Protein AF-A0A955SCW9-F1 (afdb_monomer)

Structure (mmCIF, N/CA/C/O backbone):
data_AF-A0A955SCW9-F1
#
_entry.id   AF-A0A955SCW9-F1
#
loop_
_atom_site.group_PDB
_atom_site.id
_atom_site.type_symbol
_atom_site.label_atom_id
_atom_site.label_alt_id
_atom_site.label_comp_id
_atom_site.label_asym_id
_atom_site.label_entity_id
_atom_site.label_seq_id
_atom_site.pdbx_PDB_ins_code
_atom_site.Cartn_x
_atom_site.Cartn_y
_atom_site.Cartn_z
_atom_site.occupancy
_atom_site.B_iso_or_equiv
_atom_site.auth_seq_id
_atom_site.auth_comp_id
_atom_site.auth_asym_id
_atom_site.auth_atom_id
_atom_site.pdbx_PDB_model_num
ATOM 1 N N . MET A 1 1 ? -66.956 4.141 43.414 1.00 50.28 1 MET A N 1
ATOM 2 C CA . MET A 1 1 ? -66.430 4.504 42.073 1.00 50.28 1 MET A CA 1
ATOM 3 C C . MET A 1 1 ? -65.057 5.190 42.182 1.00 50.28 1 MET A C 1
ATOM 5 O O . MET A 1 1 ? -64.943 6.376 41.908 1.00 50.28 1 MET A O 1
ATOM 9 N N . ARG A 1 2 ? -64.005 4.474 42.617 1.00 52.59 2 ARG A N 1
ATOM 10 C CA . ARG A 1 2 ? -62.645 5.024 42.853 1.00 52.59 2 ARG A CA 1
ATOM 11 C C . ARG A 1 2 ? -61.538 4.061 42.389 1.00 52.59 2 ARG A C 1
ATOM 13 O O . ARG A 1 2 ? -60.594 3.854 43.123 1.00 52.59 2 ARG A O 1
ATOM 20 N N . PHE A 1 3 ? -61.641 3.437 41.211 1.00 48.66 3 PHE A N 1
ATOM 21 C CA . PHE A 1 3 ? -60.598 2.481 40.775 1.00 48.66 3 PHE A CA 1
ATOM 22 C C . PHE A 1 3 ? -60.278 2.476 39.268 1.00 48.66 3 PHE A C 1
ATOM 24 O O . PHE A 1 3 ? -59.705 1.513 38.783 1.00 48.66 3 PHE A O 1
ATOM 31 N N . LEU A 1 4 ? -60.596 3.537 38.511 1.00 52.09 4 LEU A N 1
ATOM 32 C CA . LEU A 1 4 ? -60.483 3.505 37.037 1.00 52.09 4 LEU A CA 1
ATOM 33 C C . LEU A 1 4 ? -59.470 4.486 36.413 1.00 52.09 4 LEU A C 1
ATOM 35 O O . LEU A 1 4 ? -59.574 4.784 35.233 1.00 52.09 4 LEU A O 1
ATOM 39 N N . LYS A 1 5 ? -58.493 5.031 37.152 1.00 43.78 5 LYS A N 1
ATOM 40 C CA . LYS A 1 5 ? -57.564 6.035 36.572 1.00 43.78 5 LYS A CA 1
ATOM 41 C C . LYS A 1 5 ? -56.068 5.790 36.770 1.00 43.78 5 LYS A C 1
ATOM 43 O O . LYS A 1 5 ? -55.278 6.630 36.365 1.00 43.78 5 LYS A O 1
ATOM 48 N N . THR A 1 6 ? -55.648 4.666 37.342 1.00 49.06 6 THR A N 1
ATOM 49 C CA . THR A 1 6 ? -54.219 4.429 37.634 1.00 49.06 6 THR A CA 1
ATOM 50 C C . THR A 1 6 ? -53.498 3.524 36.633 1.00 49.06 6 THR A C 1
ATOM 52 O O . THR A 1 6 ? -52.300 3.321 36.770 1.00 49.06 6 THR A O 1
ATOM 55 N N . ALA A 1 7 ? -54.174 3.013 35.600 1.00 46.81 7 ALA A N 1
ATOM 56 C CA . ALA A 1 7 ? -53.602 2.011 34.692 1.00 46.81 7 ALA A CA 1
ATOM 57 C C . ALA A 1 7 ? -52.963 2.575 33.404 1.00 46.81 7 ALA A C 1
ATOM 59 O O . ALA A 1 7 ? -52.775 1.832 32.447 1.00 46.81 7 ALA A O 1
ATOM 60 N N . LEU A 1 8 ? -52.638 3.870 33.344 1.00 48.53 8 LEU A N 1
ATOM 61 C CA . LEU A 1 8 ? -52.103 4.488 32.124 1.00 48.53 8 LEU A CA 1
ATOM 62 C C . LEU A 1 8 ? -50.939 5.444 32.414 1.00 48.53 8 LEU A C 1
ATOM 64 O O . LEU A 1 8 ? -50.964 6.593 31.997 1.00 48.53 8 LEU A O 1
ATOM 68 N N . LEU A 1 9 ? -49.936 5.010 33.182 1.00 47.38 9 LEU A N 1
ATOM 69 C CA . LEU A 1 9 ? -48.748 5.840 33.423 1.00 47.38 9 LEU A CA 1
ATOM 70 C C . LEU A 1 9 ? -47.493 5.015 33.758 1.00 47.38 9 LEU A C 1
ATOM 72 O O . LEU A 1 9 ? -46.835 5.264 34.758 1.00 47.38 9 LEU A O 1
ATOM 76 N N . ALA A 1 10 ? -47.167 3.991 32.966 1.00 47.31 10 ALA A N 1
ATOM 77 C CA . ALA A 1 10 ? -45.905 3.259 33.157 1.00 47.31 10 ALA A CA 1
ATOM 78 C C . ALA A 1 10 ? -45.352 2.583 31.888 1.00 47.31 10 ALA A C 1
ATOM 80 O O . ALA A 1 10 ? -44.569 1.647 31.991 1.00 47.31 10 ALA A O 1
ATOM 81 N N . LEU A 1 11 ? -45.744 3.027 30.687 1.00 50.41 11 LEU A N 1
ATOM 82 C CA . LEU A 1 11 ? -45.310 2.407 29.425 1.00 50.41 11 LEU A CA 1
ATOM 83 C C . LEU A 1 11 ? -44.601 3.400 28.496 1.00 50.41 11 LEU A C 1
ATOM 85 O O . LEU A 1 11 ? -44.880 3.469 27.305 1.00 50.41 11 LEU A O 1
ATOM 89 N N . GLY A 1 12 ? -43.720 4.226 29.055 1.00 49.72 12 GLY A N 1
ATOM 90 C CA . GLY A 1 12 ? -43.090 5.306 28.302 1.00 49.72 12 GLY A CA 1
ATOM 91 C C . GLY A 1 12 ? -41.740 5.727 28.853 1.00 49.72 12 GLY A C 1
ATOM 92 O O . GLY A 1 12 ? -41.521 6.919 29.006 1.00 49.72 12 GLY A O 1
ATOM 93 N N . LEU A 1 13 ? -40.853 4.785 29.194 1.00 54.69 13 LEU A N 1
ATOM 94 C CA . LEU A 1 13 ? -39.437 5.113 29.397 1.00 54.69 13 LEU A CA 1
ATOM 95 C C . LEU A 1 13 ? -38.528 3.878 29.313 1.00 54.69 13 LEU A C 1
ATOM 97 O O . LEU A 1 13 ? -37.880 3.488 30.276 1.00 54.69 13 LEU A O 1
ATOM 101 N N . SER A 1 14 ? -38.458 3.251 28.145 1.00 51.91 14 SER A N 1
ATOM 102 C CA . SER A 1 14 ? -37.306 2.407 27.810 1.00 51.91 14 SER A CA 1
ATOM 103 C C . SER A 1 14 ? -36.863 2.701 26.384 1.00 51.91 14 SER A C 1
ATOM 105 O O . SER A 1 14 ? -36.782 1.822 25.529 1.00 51.91 14 SER A O 1
ATOM 107 N N . MET A 1 15 ? -36.607 3.980 26.111 1.00 56.75 15 MET A N 1
ATOM 108 C CA . MET A 1 15 ? -35.744 4.349 25.001 1.00 56.75 15 MET A CA 1
ATOM 109 C C . MET A 1 15 ? -34.345 3.911 25.428 1.00 56.75 15 MET A C 1
ATOM 111 O O . MET A 1 15 ? -33.680 4.591 26.206 1.00 56.75 15 MET A O 1
ATOM 115 N N . ALA A 1 16 ? -33.988 2.685 25.046 1.00 57.59 16 ALA A N 1
ATOM 116 C CA . ALA A 1 16 ? -32.683 2.113 25.298 1.00 57.59 16 ALA A CA 1
ATOM 117 C C . ALA A 1 16 ? -31.637 3.105 24.783 1.00 57.59 16 ALA A C 1
ATOM 119 O O . ALA A 1 16 ? -31.529 3.343 23.581 1.00 57.59 16 ALA A O 1
ATOM 120 N N . MET A 1 17 ? -30.889 3.709 25.706 1.00 56.06 17 MET A N 1
ATOM 121 C CA . MET A 1 17 ? -29.595 4.272 25.374 1.00 56.06 17 MET A CA 1
ATOM 122 C C . MET A 1 17 ? -28.740 3.097 24.916 1.00 56.06 17 MET A C 1
ATOM 124 O O . MET A 1 17 ? -28.207 2.356 25.734 1.00 56.06 17 MET A O 1
ATOM 128 N N . ILE A 1 18 ? -28.677 2.887 23.605 1.00 67.56 18 ILE A N 1
ATOM 129 C CA . ILE A 1 18 ? -27.605 2.117 22.993 1.00 67.56 18 ILE A CA 1
ATOM 130 C C . ILE A 1 18 ? -26.379 3.015 23.167 1.00 67.56 18 ILE A C 1
ATOM 132 O O . ILE A 1 18 ? -26.337 4.078 22.537 1.00 67.56 18 ILE A O 1
ATOM 136 N N . PRO A 1 19 ? -25.427 2.692 24.062 1.00 64.75 19 PRO A N 1
ATOM 137 C CA . PRO A 1 19 ? -24.180 3.434 24.081 1.00 64.75 19 PRO A CA 1
ATOM 138 C C . PRO A 1 19 ? -23.565 3.298 22.683 1.00 64.75 19 PRO A C 1
ATOM 140 O O . PRO A 1 19 ? -23.587 2.191 22.135 1.00 64.75 19 PRO A O 1
ATOM 143 N N . PRO A 1 20 ? -23.052 4.379 22.072 1.00 61.94 20 PRO A N 1
ATOM 144 C CA . PRO A 1 20 ? -22.290 4.234 20.845 1.00 61.94 20 PRO A CA 1
ATOM 145 C C . PRO A 1 20 ? -21.165 3.244 21.140 1.00 61.94 20 PRO A C 1
ATOM 147 O O . PRO A 1 20 ? -20.327 3.486 22.012 1.00 61.94 20 PRO A O 1
ATOM 150 N N . SER A 1 21 ? -21.183 2.090 20.474 1.00 58.59 21 SER A N 1
ATOM 151 C CA . SER A 1 21 ? -20.081 1.147 20.547 1.00 58.59 21 SER A CA 1
ATOM 152 C C . SER A 1 21 ? -18.889 1.806 19.861 1.00 58.59 21 SER A C 1
ATOM 154 O O . SER A 1 21 ? -18.721 1.697 18.651 1.00 58.59 21 SER A O 1
ATOM 156 N N . LEU A 1 22 ? -18.061 2.507 20.636 1.00 56.12 22 LEU A N 1
ATOM 157 C CA . LEU A 1 22 ? -16.719 2.940 20.247 1.00 56.12 22 LEU A CA 1
ATOM 158 C C . LEU A 1 22 ? -15.780 1.725 20.221 1.00 56.12 22 LEU A C 1
ATOM 160 O O . LEU A 1 22 ? -14.728 1.711 20.855 1.00 56.12 22 LEU A O 1
ATOM 164 N N . SER A 1 23 ? -16.164 0.668 19.504 1.00 58.03 23 SER A N 1
ATOM 165 C CA . SER A 1 23 ? -15.160 -0.254 18.999 1.00 58.03 23 SER A CA 1
ATOM 166 C C . SER A 1 23 ? -14.506 0.503 17.856 1.00 58.03 23 SER A C 1
ATOM 168 O O . SER A 1 23 ? -15.073 0.603 16.772 1.00 58.03 23 SER A O 1
ATOM 170 N N . ALA A 1 24 ? -13.386 1.166 18.149 1.00 67.62 24 ALA A N 1
ATOM 171 C CA . ALA A 1 24 ? -12.519 1.677 17.104 1.00 67.62 24 ALA A CA 1
ATOM 172 C C . ALA A 1 24 ? -12.091 0.453 16.295 1.00 67.6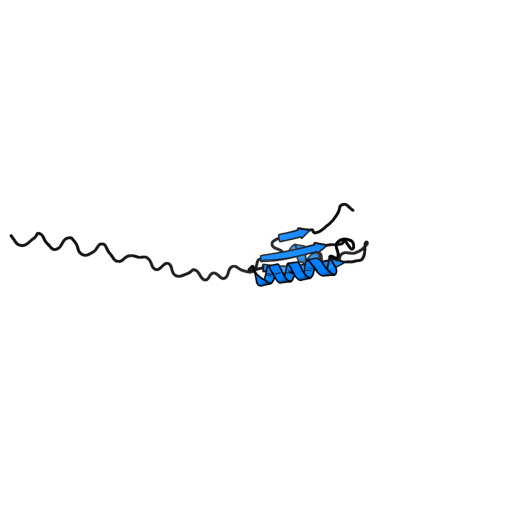2 24 ALA A C 1
ATOM 174 O O . ALA A 1 24 ? -11.279 -0.350 16.760 1.00 67.62 24 ALA A O 1
ATOM 175 N N . GLU A 1 25 ? -12.752 0.247 15.159 1.00 77.25 25 GLU A N 1
ATOM 176 C CA . GLU A 1 25 ? -12.459 -0.859 14.267 1.00 77.25 25 GLU A CA 1
ATOM 177 C C . GLU A 1 25 ? -10.980 -0.746 13.898 1.00 77.25 25 GLU A C 1
ATOM 179 O O . GLU A 1 25 ? -10.504 0.329 13.515 1.00 77.25 25 GLU A O 1
ATOM 184 N N . LYS A 1 26 ? -10.221 -1.818 14.156 1.00 90.25 26 LYS A N 1
ATOM 185 C CA . LYS A 1 26 ? -8.780 -1.825 13.906 1.00 90.25 26 LYS A CA 1
ATOM 186 C C . LYS A 1 26 ? -8.562 -1.457 12.433 1.00 90.25 26 LYS A C 1
ATOM 188 O O . LYS A 1 26 ? -9.244 -2.047 11.595 1.00 90.25 26 LYS A O 1
ATOM 193 N N . PRO A 1 27 ? -7.627 -0.542 12.115 1.00 95.44 27 PRO A N 1
ATOM 194 C CA . PRO A 1 27 ? -7.378 -0.179 10.732 1.00 95.44 27 PRO A CA 1
ATOM 195 C C . PRO A 1 27 ? -7.083 -1.409 9.873 1.00 95.44 27 PRO A C 1
ATOM 197 O O . PRO A 1 27 ? -6.288 -2.262 10.279 1.00 95.44 27 PRO A O 1
ATOM 200 N N . LEU A 1 28 ? -7.721 -1.492 8.705 1.00 97.19 28 LEU A N 1
ATOM 201 C CA . LEU A 1 28 ? -7.466 -2.555 7.735 1.00 97.19 28 LEU A CA 1
ATOM 202 C C . LEU A 1 28 ? -6.048 -2.393 7.185 1.00 97.19 28 LEU A C 1
ATOM 204 O O . LEU A 1 28 ? -5.714 -1.332 6.653 1.00 97.19 28 LEU A O 1
ATOM 208 N N . LYS A 1 29 ? -5.229 -3.435 7.271 1.00 98.25 29 LYS A N 1
ATOM 209 C CA . LYS A 1 29 ? -3.896 -3.446 6.671 1.00 98.25 29 LYS A CA 1
ATOM 210 C C . LYS A 1 29 ? -4.010 -3.710 5.174 1.00 98.25 29 LYS A C 1
ATOM 212 O O . LYS A 1 29 ? -4.316 -4.829 4.757 1.00 98.25 29 LYS A O 1
ATOM 217 N N . VAL A 1 30 ? -3.753 -2.688 4.369 1.00 98.50 30 VAL A N 1
ATOM 218 C CA . VAL A 1 30 ? -3.861 -2.738 2.907 1.00 98.50 30 VAL A CA 1
ATOM 219 C C . VAL A 1 30 ? -2.470 -2.695 2.290 1.00 98.50 30 VAL A C 1
ATOM 221 O O . VAL A 1 30 ? -1.695 -1.785 2.568 1.00 98.50 30 VAL A O 1
ATOM 224 N N . VAL A 1 31 ? -2.151 -3.629 1.400 1.00 98.50 31 VAL A N 1
ATOM 225 C CA . VAL A 1 31 ? -0.904 -3.579 0.621 1.00 98.50 31 VAL A CA 1
ATOM 226 C C . VAL A 1 31 ? -1.203 -3.153 -0.814 1.00 98.50 31 VAL A C 1
ATOM 228 O O . VAL A 1 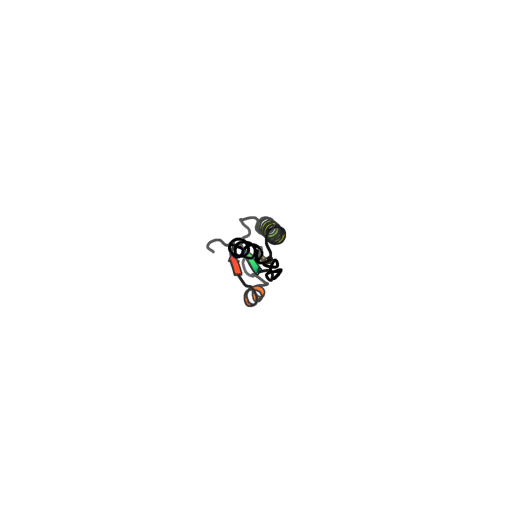31 ? -1.955 -3.813 -1.526 1.00 98.50 31 VAL A O 1
ATOM 231 N N . LEU A 1 32 ? -0.610 -2.046 -1.256 1.00 97.44 32 LEU A N 1
ATOM 232 C CA . LEU A 1 32 ? -0.698 -1.544 -2.628 1.00 97.44 32 LEU A CA 1
ATOM 233 C C . LEU A 1 32 ? 0.546 -1.994 -3.400 1.00 97.44 32 LEU A C 1
ATOM 235 O O . LEU A 1 32 ? 1.655 -1.623 -3.026 1.00 97.44 32 LEU A O 1
ATOM 239 N N . VAL A 1 33 ? 0.380 -2.765 -4.475 1.00 94.75 33 VAL A N 1
ATOM 240 C CA . VAL A 1 33 ? 1.494 -3.379 -5.216 1.00 94.75 33 VAL A CA 1
ATOM 241 C C . VAL A 1 33 ? 1.528 -2.900 -6.666 1.00 94.75 33 VAL A C 1
ATOM 243 O O . VAL A 1 33 ? 0.544 -3.059 -7.392 1.00 94.75 33 VAL A O 1
ATOM 246 N N . SER A 1 34 ? 2.672 -2.377 -7.123 1.00 91.69 34 SER A N 1
ATOM 247 C CA . SER A 1 34 ? 2.923 -2.081 -8.545 1.00 91.69 34 SER A CA 1
ATOM 248 C C . SER A 1 34 ? 4.388 -2.243 -8.960 1.00 91.69 34 SER A C 1
ATOM 250 O O . SER A 1 34 ? 5.284 -1.624 -8.390 1.00 91.69 34 SER A O 1
ATOM 252 N N . GLY A 1 35 ? 4.610 -2.968 -10.060 1.00 85.69 35 GLY A N 1
ATOM 253 C CA . GLY A 1 35 ? 5.876 -2.981 -10.811 1.00 85.69 35 GLY A CA 1
ATOM 254 C C . GLY A 1 35 ? 5.808 -2.254 -12.161 1.00 85.69 35 GLY A C 1
ATOM 255 O O . GLY A 1 35 ? 6.615 -2.517 -13.052 1.00 85.69 35 GLY A O 1
ATOM 256 N N . ALA A 1 36 ? 4.799 -1.404 -12.385 1.00 75.31 36 ALA A N 1
ATOM 257 C CA . ALA A 1 36 ? 4.528 -0.814 -13.694 1.00 75.31 36 ALA A CA 1
ATOM 258 C C . ALA A 1 36 ? 4.963 0.659 -13.791 1.00 75.31 36 ALA A C 1
ATOM 260 O O . ALA A 1 36 ? 4.232 1.562 -13.401 1.00 75.31 36 ALA A O 1
ATOM 261 N N . LYS A 1 37 ? 6.089 0.926 -14.463 1.00 73.88 37 LYS A N 1
ATOM 262 C CA . LYS A 1 37 ? 6.577 2.299 -14.715 1.00 73.88 37 LYS A CA 1
ATOM 263 C C . LYS A 1 37 ? 5.610 3.186 -15.525 1.00 73.88 37 LYS A C 1
ATOM 265 O O . LYS A 1 37 ? 5.601 4.403 -15.389 1.00 73.88 37 LYS A O 1
ATOM 270 N N . ILE A 1 38 ? 4.800 2.590 -16.401 1.00 72.12 38 ILE A N 1
ATOM 271 C CA . ILE A 1 38 ? 4.038 3.324 -17.429 1.00 72.12 38 ILE A CA 1
ATOM 272 C C . ILE A 1 38 ? 2.755 4.023 -16.941 1.00 72.12 38 ILE A C 1
ATOM 274 O O . ILE A 1 38 ? 2.160 4.760 -17.719 1.00 72.12 38 ILE A O 1
ATOM 278 N N . TYR A 1 39 ? 2.325 3.813 -15.694 1.00 79.69 39 TYR A N 1
ATOM 279 C CA . TYR A 1 39 ? 1.138 4.477 -15.121 1.00 79.69 39 TYR A CA 1
ATOM 280 C C . TYR A 1 39 ? 1.499 5.535 -14.076 1.00 79.69 39 TYR A C 1
ATOM 282 O O . TYR A 1 39 ? 0.675 5.871 -13.223 1.00 79.69 39 TYR A O 1
ATOM 290 N N . GLU A 1 40 ? 2.751 6.003 -14.107 1.00 86.88 40 GLU A N 1
ATOM 291 C C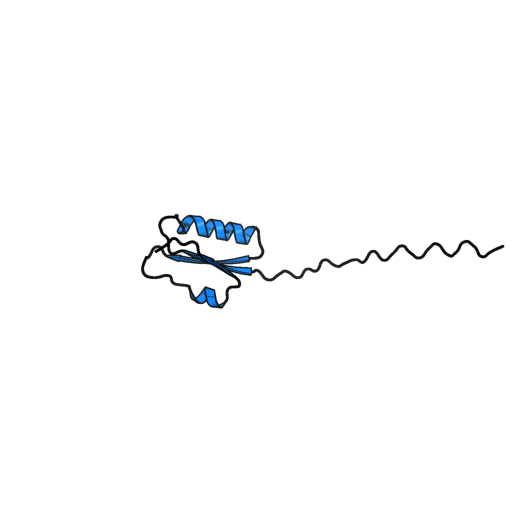A . GLU A 1 40 ? 3.296 6.940 -13.122 1.00 86.88 40 GLU A CA 1
ATOM 292 C C . GLU A 1 40 ? 2.990 6.474 -11.692 1.00 86.88 40 GLU A C 1
ATOM 294 O O . GLU A 1 40 ? 2.502 7.235 -10.859 1.00 86.88 40 GLU A O 1
ATOM 299 N N . THR A 1 41 ? 3.204 5.184 -11.403 1.00 86.81 41 THR A N 1
ATOM 300 C CA . THR A 1 41 ? 2.750 4.594 -10.134 1.00 86.81 41 THR A CA 1
ATOM 301 C C . THR A 1 41 ? 3.482 5.148 -8.924 1.00 86.81 41 THR A C 1
ATOM 303 O O . THR A 1 41 ? 2.894 5.203 -7.849 1.00 86.81 41 THR A O 1
ATOM 306 N N . GLY A 1 42 ? 4.697 5.671 -9.114 1.00 87.12 42 GLY A N 1
ATOM 307 C CA . GLY A 1 42 ? 5.401 6.474 -8.113 1.00 87.12 42 GLY A CA 1
ATOM 308 C C . GLY A 1 42 ? 4.725 7.814 -7.780 1.00 87.12 42 GLY A C 1
ATOM 309 O O . GLY A 1 42 ? 5.080 8.437 -6.789 1.00 87.12 42 GLY A O 1
ATOM 310 N N . VAL A 1 43 ? 3.737 8.260 -8.565 1.00 91.38 43 VAL A N 1
ATOM 311 C CA . VAL A 1 43 ? 2.931 9.468 -8.309 1.00 91.38 43 VAL A CA 1
ATOM 312 C C . VAL A 1 43 ? 1.497 9.109 -7.925 1.00 91.38 43 VAL A C 1
ATOM 314 O O . VAL A 1 43 ? 0.945 9.693 -6.992 1.00 91.38 43 VAL A O 1
ATOM 317 N N . SER A 1 44 ? 0.867 8.177 -8.643 1.00 92.81 44 SER A N 1
ATOM 318 C CA . SER A 1 44 ? -0.552 7.861 -8.457 1.00 92.81 44 SER A CA 1
ATOM 319 C C . SER A 1 44 ? -0.824 7.043 -7.192 1.00 92.81 44 SER A C 1
ATOM 321 O O . SER A 1 44 ? -1.777 7.352 -6.476 1.00 92.81 44 SER A O 1
ATOM 323 N N . LEU A 1 45 ? 0.019 6.058 -6.859 1.00 94.62 45 LEU A N 1
ATOM 324 C CA . LEU A 1 45 ? -0.203 5.205 -5.687 1.00 94.62 45 LEU A CA 1
ATOM 325 C C 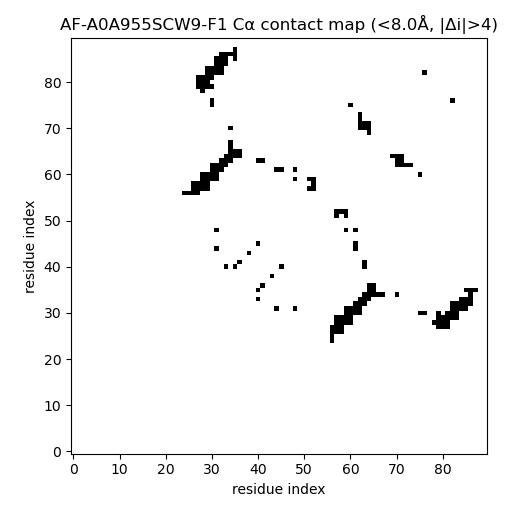. LEU A 1 45 ? 0.062 5.899 -4.344 1.00 94.62 45 LEU A C 1
ATOM 327 O O . LEU A 1 45 ? -0.742 5.676 -3.442 1.00 94.62 45 LEU A O 1
ATOM 331 N N . PRO A 1 46 ? 1.080 6.771 -4.180 1.00 96.25 46 PRO A N 1
ATOM 332 C CA . PRO A 1 46 ? 1.209 7.565 -2.957 1.00 96.25 46 PRO A CA 1
ATOM 333 C C . PRO A 1 46 ? -0.013 8.451 -2.703 1.00 96.25 46 PRO A C 1
ATOM 335 O O . PRO A 1 46 ? -0.573 8.421 -1.615 1.00 96.25 46 PRO A O 1
ATOM 338 N N . LYS A 1 47 ? -0.516 9.146 -3.734 1.00 97.31 47 LYS A N 1
ATOM 339 C CA . LYS A 1 47 ? -1.741 9.959 -3.616 1.00 97.31 47 LYS A CA 1
ATOM 340 C C . LYS A 1 47 ? -2.962 9.122 -3.245 1.00 97.31 47 LYS A C 1
ATOM 342 O O . LYS A 1 47 ? -3.827 9.583 -2.506 1.00 97.31 47 LYS A O 1
ATOM 347 N N . PHE A 1 48 ? -3.059 7.910 -3.786 1.00 97.38 48 PHE A N 1
ATOM 348 C CA . PHE A 1 48 ? -4.153 7.006 -3.457 1.00 97.38 48 PHE A CA 1
ATOM 349 C C . PHE A 1 48 ? -4.043 6.463 -2.027 1.00 97.38 48 PHE A C 1
ATOM 351 O O . PHE A 1 48 ? -5.055 6.420 -1.333 1.00 97.38 48 PHE A O 1
ATOM 358 N N . LYS A 1 49 ? -2.832 6.131 -1.561 1.00 98.06 49 LYS A N 1
ATOM 359 C CA . LYS A 1 49 ? -2.552 5.817 -0.152 1.00 98.06 49 LYS A CA 1
ATOM 360 C C . LYS A 1 49 ? -2.989 6.965 0.761 1.00 98.06 49 LYS A C 1
ATOM 362 O O . LYS A 1 49 ? -3.789 6.724 1.658 1.00 98.06 49 LYS A O 1
ATOM 367 N N . ASP A 1 50 ? -2.565 8.196 0.476 1.00 98.38 50 ASP A N 1
ATOM 368 C CA . ASP A 1 50 ? -2.937 9.373 1.274 1.00 98.38 50 ASP A CA 1
ATOM 369 C C . ASP A 1 50 ? -4.461 9.550 1.335 1.00 98.38 50 ASP A C 1
ATOM 371 O O . ASP A 1 50 ? -5.030 9.797 2.398 1.00 98.38 50 ASP A O 1
ATOM 375 N N . TYR A 1 51 ? -5.143 9.387 0.196 1.00 98.44 51 TYR A N 1
ATOM 376 C CA . TYR A 1 51 ? -6.602 9.437 0.128 1.00 98.44 51 TYR A CA 1
ATOM 377 C C . TYR A 1 51 ? -7.248 8.351 0.999 1.00 98.44 51 TYR A C 1
ATOM 379 O O . TYR A 1 51 ? -8.154 8.641 1.779 1.00 98.44 51 TYR A O 1
ATOM 387 N N . LEU A 1 52 ? -6.781 7.107 0.889 1.00 98.25 52 LEU A N 1
ATOM 388 C CA . LEU A 1 52 ? -7.314 5.986 1.655 1.00 98.25 52 LEU A CA 1
ATOM 389 C C . LEU A 1 52 ? -7.162 6.208 3.166 1.00 98.25 52 LEU A C 1
ATOM 391 O O . LEU A 1 52 ? -8.146 6.104 3.893 1.00 98.25 52 LEU A O 1
ATOM 395 N N . GLU A 1 53 ? -5.971 6.586 3.619 1.00 97.81 53 GLU A N 1
ATOM 396 C CA . GLU A 1 53 ? -5.670 6.797 5.043 1.00 97.81 53 GLU A CA 1
ATOM 397 C C . GLU A 1 53 ? -6.346 8.048 5.618 1.00 97.81 53 GLU A C 1
ATOM 399 O O . GLU A 1 53 ? -6.643 8.107 6.809 1.00 97.81 53 GLU A O 1
ATOM 404 N N . THR A 1 54 ? -6.643 9.044 4.778 1.0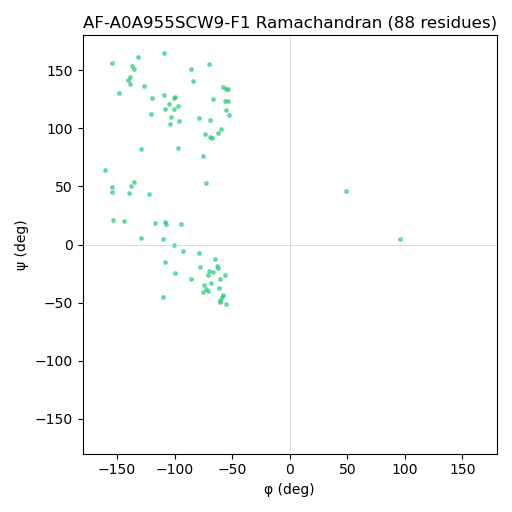0 98.12 54 THR A N 1
ATOM 405 C CA . THR A 1 54 ? -7.389 10.244 5.190 1.00 98.12 54 THR A CA 1
ATOM 406 C C . THR A 1 54 ? -8.879 9.961 5.389 1.00 98.12 54 THR A C 1
ATOM 408 O O . THR A 1 54 ? -9.522 10.580 6.238 1.00 98.12 54 THR A O 1
ATOM 411 N N . HIS A 1 55 ? -9.456 9.070 4.579 1.00 97.56 55 HIS A N 1
ATOM 412 C CA . HIS A 1 55 ? -10.910 8.910 4.483 1.00 97.56 55 HIS A CA 1
ATOM 413 C C . HIS A 1 55 ? -11.455 7.622 5.103 1.00 97.56 55 HIS A C 1
ATOM 415 O O . HIS A 1 55 ? -12.662 7.538 5.339 1.00 97.56 55 HIS A O 1
ATOM 421 N N . TYR A 1 56 ? -10.602 6.638 5.381 1.00 96.25 56 TYR A N 1
ATOM 422 C CA . TYR A 1 56 ? -11.006 5.323 5.868 1.00 96.25 56 TYR A CA 1
ATOM 423 C C . TYR A 1 56 ? -10.084 4.850 7.003 1.00 96.25 56 TYR A C 1
ATOM 425 O O . TYR A 1 56 ? -8.921 5.247 7.052 1.00 96.25 56 TYR A O 1
ATOM 433 N N . PRO A 1 57 ? -10.565 3.982 7.915 1.00 95.75 57 PRO A N 1
ATOM 434 C CA . PRO A 1 57 ? -9.726 3.364 8.937 1.00 95.75 57 PRO A CA 1
ATOM 435 C C . PRO A 1 57 ? -8.864 2.267 8.298 1.00 95.75 57 PRO A C 1
ATOM 437 O O . PRO A 1 57 ? -9.162 1.078 8.400 1.00 95.75 57 PRO A O 1
ATOM 440 N N . VAL A 1 58 ? -7.813 2.664 7.588 1.00 97.31 58 VAL A N 1
ATOM 441 C CA . VAL A 1 58 ? -6.888 1.755 6.904 1.00 97.31 58 VAL A CA 1
ATOM 442 C C . VAL A 1 58 ? -5.445 2.177 7.153 1.00 97.31 58 VAL A C 1
ATOM 444 O O . VAL A 1 58 ? -5.167 3.355 7.359 1.00 97.31 58 VAL A O 1
ATOM 447 N N . ASP A 1 59 ? -4.542 1.205 7.134 1.00 97.69 59 ASP A N 1
ATOM 448 C CA . ASP A 1 59 ? -3.093 1.387 7.199 1.00 97.69 59 ASP A CA 1
ATOM 449 C C . ASP A 1 59 ? -2.491 0.785 5.927 1.00 97.69 59 ASP A C 1
ATOM 451 O O . ASP A 1 59 ? -2.593 -0.423 5.683 1.00 97.69 59 ASP A O 1
ATOM 455 N N . CYS A 1 60 ? -1.948 1.640 5.063 1.00 98.31 60 CYS A N 1
ATOM 456 C CA . CYS A 1 60 ? -1.497 1.249 3.737 1.00 98.31 60 CYS A CA 1
ATOM 457 C C . CYS A 1 60 ? 0.022 1.055 3.691 1.00 98.31 60 CYS A C 1
ATOM 459 O O . CYS A 1 60 ? 0.793 1.987 3.921 1.00 98.31 60 CYS A O 1
ATOM 461 N N . THR A 1 61 ? 0.471 -0.109 3.232 1.00 98.06 61 THR A N 1
ATOM 462 C CA . THR A 1 61 ? 1.861 -0.334 2.812 1.00 98.06 61 THR A CA 1
ATOM 463 C C . THR A 1 61 ? 1.956 -0.252 1.292 1.00 98.06 61 THR A C 1
ATOM 465 O O . THR A 1 61 ? 1.214 -0.930 0.584 1.00 98.06 61 THR A O 1
ATOM 468 N N . LEU A 1 62 ? 2.862 0.577 0.770 1.00 96.31 62 LEU A N 1
ATOM 469 C CA . LEU A 1 62 ? 3.101 0.702 -0.670 1.00 96.31 62 LEU A CA 1
ATOM 470 C C . LEU A 1 62 ? 4.353 -0.083 -1.070 1.00 96.31 62 LEU A C 1
ATOM 472 O O . LEU A 1 62 ? 5.461 0.270 -0.676 1.00 96.31 62 LEU A O 1
ATOM 476 N N . ILE A 1 63 ? 4.162 -1.097 -1.909 1.00 94.38 63 ILE A N 1
ATOM 477 C CA . ILE A 1 63 ? 5.217 -1.848 -2.585 1.00 94.38 63 ILE A CA 1
ATOM 478 C C . ILE A 1 63 ? 5.282 -1.368 -4.032 1.00 94.38 63 ILE A C 1
ATOM 480 O O . ILE A 1 63 ? 4.388 -1.632 -4.843 1.00 94.38 63 ILE A O 1
ATOM 484 N N . HIS A 1 64 ? 6.353 -0.658 -4.369 1.00 90.00 64 HIS A N 1
ATOM 485 C CA . HIS A 1 64 ? 6.567 -0.153 -5.715 1.00 90.00 64 HIS A CA 1
ATOM 486 C C . HIS A 1 64 ? 8.030 -0.265 -6.137 1.00 90.00 64 HIS A C 1
ATOM 488 O O . HIS A 1 64 ? 8.943 -0.016 -5.355 1.00 90.00 64 HIS A O 1
ATOM 494 N N . THR A 1 65 ? 8.231 -0.613 -7.404 1.00 86.06 65 THR A N 1
ATOM 495 C CA . THR A 1 65 ? 9.530 -0.633 -8.073 1.00 86.06 65 THR A CA 1
ATOM 496 C C . THR A 1 65 ? 9.397 -0.073 -9.488 1.00 86.06 65 THR A C 1
ATOM 498 O O . THR A 1 65 ? 8.400 -0.309 -10.178 1.00 86.06 65 THR A O 1
ATOM 501 N N . ASP A 1 66 ? 10.429 0.639 -9.931 1.00 80.19 66 ASP A N 1
ATOM 502 C CA . ASP A 1 66 ? 10.634 0.986 -11.341 1.00 80.19 66 ASP A CA 1
ATOM 503 C C . ASP A 1 66 ? 11.529 -0.039 -12.066 1.00 80.19 66 ASP A C 1
ATOM 505 O O . ASP A 1 66 ? 11.717 0.052 -13.286 1.00 80.19 66 ASP A O 1
ATOM 509 N N . ASN A 1 67 ? 12.088 -1.009 -11.331 1.00 76.88 67 ASN A N 1
ATOM 510 C CA . ASN A 1 67 ? 12.902 -2.093 -11.872 1.00 76.88 67 ASN A CA 1
ATOM 511 C C . ASN A 1 67 ? 12.003 -3.238 -12.373 1.00 76.88 67 ASN A C 1
ATOM 513 O O . ASN A 1 67 ? 11.008 -3.585 -11.748 1.00 76.88 67 ASN A O 1
ATOM 517 N N . LYS A 1 68 ? 12.357 -3.849 -13.508 1.00 70.50 68 LYS A N 1
ATOM 518 C CA . LYS A 1 68 ? 11.617 -4.990 -14.070 1.00 70.50 68 LYS A CA 1
ATOM 519 C C . LYS A 1 68 ? 11.911 -6.316 -13.369 1.00 70.50 68 LYS A C 1
ATOM 521 O O . LYS A 1 68 ? 11.143 -7.254 -13.547 1.00 70.50 68 LYS A O 1
ATOM 526 N N . GLU A 1 69 ? 13.025 -6.410 -12.650 1.00 80.19 69 GLU A N 1
ATOM 527 C CA . GLU A 1 69 ? 13.552 -7.691 -12.165 1.00 80.19 69 GLU A CA 1
ATOM 528 C C . GLU A 1 69 ? 13.219 -7.964 -10.697 1.00 80.19 69 GLU A C 1
ATOM 530 O O . GLU A 1 69 ? 13.133 -9.121 -10.296 1.00 80.19 69 GLU A O 1
ATOM 535 N N . GLU A 1 70 ? 12.980 -6.918 -9.903 1.00 83.94 70 GLU A N 1
ATOM 536 C CA . GLU A 1 70 ? 12.824 -7.039 -8.455 1.00 83.94 70 GLU A CA 1
ATOM 537 C C . GLU A 1 70 ? 11.691 -6.168 -7.924 1.00 83.94 70 GLU A C 1
ATOM 539 O O . GLU A 1 70 ? 11.569 -4.995 -8.287 1.00 83.94 70 GLU A O 1
ATOM 544 N N . LEU A 1 71 ? 10.919 -6.745 -7.002 1.00 88.25 71 LEU A N 1
ATOM 545 C CA . LEU A 1 71 ? 9.832 -6.107 -6.267 1.00 88.25 71 LEU A CA 1
ATOM 546 C C . LEU A 1 71 ? 10.037 -6.377 -4.761 1.00 88.25 71 LEU A C 1
ATOM 548 O O . LEU A 1 71 ? 9.483 -7.344 -4.240 1.00 88.25 71 LEU A O 1
ATOM 552 N N . PRO A 1 72 ? 10.894 -5.599 -4.073 1.00 90.25 72 PRO A N 1
ATOM 553 C CA . PRO A 1 72 ? 11.176 -5.796 -2.648 1.00 90.25 72 PRO A CA 1
ATOM 554 C C . PRO A 1 72 ? 9.965 -5.418 -1.782 1.00 90.25 72 PRO A C 1
ATOM 556 O O . PRO A 1 72 ? 9.157 -4.590 -2.195 1.00 90.25 72 PRO A O 1
ATOM 559 N N . GLY A 1 73 ? 9.852 -5.975 -0.572 1.00 93.00 73 GLY A N 1
ATOM 560 C CA . GLY A 1 73 ? 8.771 -5.646 0.369 1.00 93.00 73 GLY A CA 1
ATOM 561 C C . GLY A 1 73 ? 7.568 -6.594 0.334 1.00 93.00 73 GLY A C 1
ATOM 562 O O . GLY A 1 73 ? 6.575 -6.341 1.014 1.00 93.00 73 GLY A O 1
ATOM 563 N N . LEU A 1 74 ? 7.623 -7.673 -0.458 1.00 94.25 74 LEU A N 1
ATOM 564 C CA . LEU A 1 74 ? 6.530 -8.648 -0.602 1.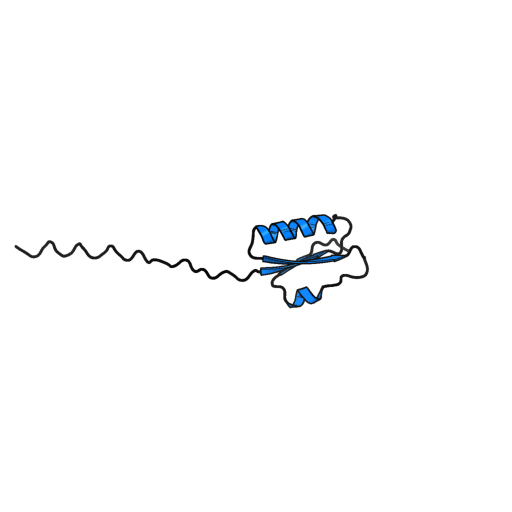00 94.25 74 LEU A CA 1
ATOM 565 C C . LEU A 1 74 ? 6.183 -9.386 0.696 1.00 94.25 74 LEU A C 1
ATOM 567 O O . LEU A 1 74 ? 5.062 -9.873 0.815 1.00 94.25 74 LEU A O 1
ATOM 571 N N . GLU A 1 75 ? 7.082 -9.420 1.677 1.00 96.12 75 GLU A N 1
ATOM 572 C CA . GLU A 1 75 ? 6.828 -9.937 3.025 1.00 96.12 75 GLU A CA 1
ATOM 573 C C . GLU A 1 75 ? 5.645 -9.240 3.719 1.00 96.12 75 GLU A C 1
ATOM 575 O O . GLU A 1 75 ? 4.946 -9.857 4.517 1.00 96.12 75 GLU A O 1
ATOM 580 N N . ALA A 1 76 ? 5.329 -7.991 3.352 1.00 96.75 76 ALA A N 1
ATOM 581 C CA . ALA A 1 76 ? 4.156 -7.291 3.877 1.00 96.75 76 ALA A CA 1
ATOM 582 C C . ALA A 1 76 ? 2.824 -7.970 3.502 1.00 96.75 76 ALA A C 1
ATOM 584 O O . ALA A 1 76 ? 1.805 -7.710 4.142 1.00 96.75 76 ALA A O 1
ATOM 585 N N . LEU A 1 77 ? 2.813 -8.844 2.486 1.00 97.50 77 LEU A N 1
ATOM 586 C CA . LEU A 1 77 ? 1.632 -9.618 2.101 1.00 97.50 77 LEU A CA 1
ATOM 587 C C . LEU A 1 77 ? 1.269 -10.703 3.124 1.00 97.50 77 LEU A C 1
ATOM 589 O O . LEU A 1 77 ? 0.111 -11.111 3.157 1.00 97.50 77 LEU A O 1
ATOM 593 N N . GLU A 1 78 ? 2.215 -11.155 3.955 1.00 97.56 78 GLU A N 1
ATOM 594 C CA . GLU A 1 78 ? 1.967 -12.189 4.973 1.00 97.56 78 GLU A CA 1
ATOM 595 C C . GLU A 1 78 ? 1.041 -11.693 6.093 1.00 97.56 78 GLU A C 1
ATOM 597 O O . GLU A 1 78 ? 0.229 -12.455 6.613 1.00 97.56 78 GLU A O 1
ATOM 602 N N . ASP A 1 79 ? 1.133 -10.401 6.416 1.00 96.12 79 ASP A N 1
ATOM 603 C CA . ASP A 1 79 ? 0.461 -9.772 7.557 1.00 96.12 79 ASP A CA 1
ATOM 604 C C . ASP A 1 79 ? -0.669 -8.807 7.160 1.00 96.12 79 ASP A C 1
ATOM 606 O O . ASP A 1 79 ? -1.214 -8.113 8.031 1.00 96.12 79 ASP A O 1
ATOM 610 N N . CYS A 1 80 ? -0.997 -8.712 5.867 1.00 98.00 80 CYS A N 1
ATOM 611 C CA . CYS A 1 80 ? -2.038 -7.820 5.358 1.00 98.00 80 CYS A CA 1
ATOM 612 C C . CYS A 1 80 ? -3.434 -8.447 5.414 1.00 98.00 80 CYS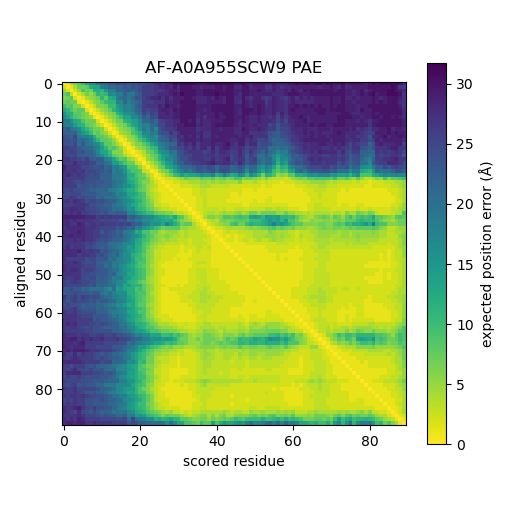 A C 1
ATOM 614 O O . CYS A 1 80 ? -3.598 -9.659 5.295 1.00 98.00 80 CYS A O 1
ATOM 616 N N . ASP A 1 81 ? -4.456 -7.604 5.549 1.00 98.25 81 ASP A N 1
ATOM 617 C CA . ASP A 1 81 ? -5.849 -8.047 5.469 1.00 98.25 81 ASP A CA 1
ATOM 618 C C . ASP A 1 81 ? -6.332 -8.087 4.009 1.00 98.25 81 ASP A C 1
ATOM 620 O O . ASP A 1 81 ? -7.208 -8.875 3.649 1.00 98.25 81 ASP A O 1
ATOM 624 N N . THR A 1 82 ? -5.775 -7.227 3.148 1.00 97.50 82 THR A N 1
ATOM 625 C CA . THR A 1 82 ? -6.068 -7.212 1.711 1.00 97.50 82 THR A CA 1
ATOM 626 C C . THR A 1 82 ? -4.924 -6.618 0.892 1.00 97.50 82 THR A C 1
ATOM 628 O O . THR A 1 82 ? -4.142 -5.796 1.377 1.00 97.50 82 THR A O 1
ATOM 631 N N . ALA A 1 83 ? -4.866 -6.994 -0.385 1.00 97.81 83 ALA A N 1
ATOM 632 C CA . ALA A 1 83 ? -3.893 -6.490 -1.342 1.00 97.81 83 ALA A CA 1
ATOM 633 C C . ALA A 1 83 ? -4.573 -5.944 -2.605 1.00 97.81 83 ALA A C 1
ATOM 635 O O . ALA A 1 83 ? -5.469 -6.570 -3.179 1.00 97.81 83 ALA A O 1
ATOM 636 N N . LEU A 1 84 ? -4.102 -4.786 -3.068 1.00 96.31 84 LEU A N 1
ATOM 637 C CA . LEU A 1 84 ? -4.468 -4.182 -4.343 1.00 96.31 84 LEU A CA 1
ATOM 638 C C . LEU A 1 84 ? -3.289 -4.297 -5.303 1.00 96.31 84 LEU A C 1
ATOM 640 O O . LEU A 1 84 ? -2.240 -3.687 -5.102 1.00 96.31 84 LEU A O 1
ATOM 644 N N . PHE A 1 85 ? -3.487 -5.038 -6.389 1.00 93.38 85 PHE A N 1
ATOM 645 C CA . PHE A 1 85 ? -2.497 -5.186 -7.449 1.00 93.38 85 PHE A CA 1
ATOM 646 C C . PHE A 1 85 ? -2.797 -4.207 -8.582 1.00 93.38 85 PHE A C 1
ATOM 648 O O . PHE A 1 85 ? -3.727 -4.412 -9.363 1.00 93.38 85 PHE A O 1
ATOM 655 N N . PHE A 1 86 ? -1.990 -3.153 -8.695 1.00 91.88 86 PHE A N 1
ATOM 656 C CA . PHE A 1 86 ? -2.049 -2.225 -9.818 1.00 91.88 86 PHE A CA 1
ATOM 657 C C . PHE A 1 86 ? -0.991 -2.608 -10.848 1.00 91.88 86 PHE A C 1
ATOM 659 O O . PHE A 1 86 ? 0.135 -2.115 -10.862 1.00 91.88 86 PHE A O 1
ATOM 666 N N . THR A 1 87 ? -1.360 -3.567 -11.691 1.00 85.75 87 THR A N 1
ATOM 667 C CA . THR A 1 87 ? -0.456 -4.196 -12.649 1.00 85.75 87 THR A CA 1
ATOM 668 C C . THR A 1 87 ? -1.066 -4.250 -14.048 1.00 85.75 87 THR A C 1
ATOM 670 O O . THR A 1 87 ? -2.278 -4.137 -14.232 1.00 85.75 87 THR A O 1
ATOM 673 N N . ARG A 1 88 ? -0.210 -4.445 -15.049 1.00 79.25 88 ARG A N 1
ATOM 674 C CA . ARG A 1 88 ? -0.593 -4.803 -16.421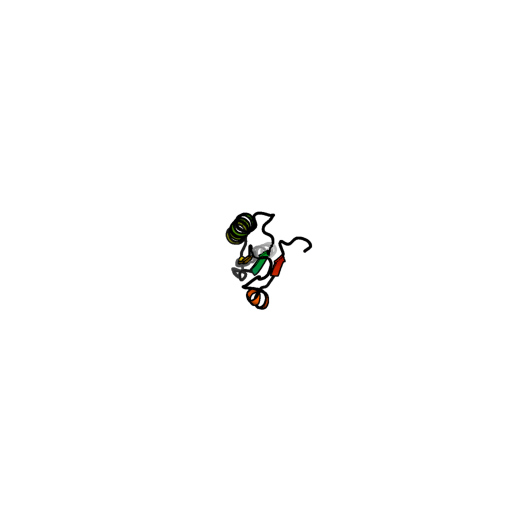 1.00 79.25 88 ARG A CA 1
ATOM 675 C C . ARG A 1 88 ? -0.195 -6.247 -16.683 1.00 79.25 88 ARG A C 1
ATOM 677 O O . ARG A 1 88 ? 0.641 -6.801 -15.976 1.00 79.25 88 ARG A O 1
ATOM 684 N N . ARG A 1 89 ? -0.731 -6.836 -17.754 1.00 71.75 89 ARG A N 1
ATOM 685 C CA . ARG A 1 89 ? -0.167 -8.079 -18.292 1.00 71.75 89 ARG A CA 1
ATOM 686 C C . ARG A 1 89 ? 1.329 -7.851 -18.542 1.00 71.75 89 ARG A C 1
ATOM 688 O O . ARG A 1 89 ? 1.695 -6.873 -19.208 1.00 71.75 89 ARG A O 1
ATOM 695 N N . MET A 1 90 ? 2.155 -8.694 -17.933 1.00 53.41 90 MET A N 1
ATOM 696 C CA . MET A 1 90 ? 3.581 -8.756 -18.232 1.00 53.41 90 MET A CA 1
ATOM 697 C C . MET A 1 90 ? 3.797 -9.389 -19.597 1.00 53.41 90 MET A C 1
ATOM 699 O O . MET A 1 90 ? 3.074 -10.365 -19.904 1.00 53.41 90 MET A O 1
#

Mean predicted aligned error: 12.01 Å

Radius of gyration: 26.79 Å; Cα contacts (8 Å, |Δi|>4): 103; chains: 1; bounding box: 80×22×61 Å

Nearest PDB structures (foldseek):
  6j31-assembly4_D  TM=5.882E-01  e=4.493E+00  Kitasatospora
  5zyo-assembly2_D  TM=4.445E-01  e=2.128E+00  Escherichia coli K-12
  8jti-assembly1_C  TM=3.010E-01  e=2.989E+00  Homo sapiens
  7cfy-assembly1_B  TM=4.272E-01  e=6.310E+00  Escherichia coli K-12
  8qoy-assembly1_A  TM=3.891E-01  e=7.737E+00  Actinobacillus pleuropneumoniae

Sequence (90 aa):
MRFLKTALLALGLSMAMIPPSLSAEKPLKVVLVSGAKIYETGVSLPKFKDYLETHYPVDCTLIHTDNKEELPGLEALEDCDTALFFTRRM

Foldseek 3Di:
DPDPPDPPPDDPDPPPPPPPPPPVPQAAEEEEDDQDVPVVCVPVVVVVQVVPVVPHSHDYDYFYDPDPPDTPPCVSVVVGPYYDYPYDDD

pLDDT: mean 81.07, std 18.39, range [43.78, 98.5]

Solvent-accessible surface area (backbone atoms only — not comparable to full-atom values): 5977 Å² total; per-residue (Å²): 146,88,83,89,80,80,90,81,81,84,89,84,83,79,80,74,80,72,71,82,78,81,70,76,69,75,55,44,34,34,35,41,38,33,62,44,64,90,69,48,42,90,57,52,47,57,55,48,44,54,52,45,52,73,75,42,70,38,45,72,46,80,33,72,29,83,47,91,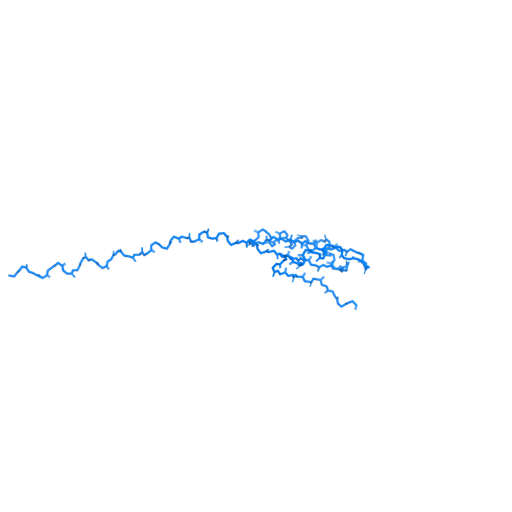87,57,70,74,68,64,73,59,64,79,78,38,78,44,75,46,77,56,71,71,90,126

Secondary structure (DSSP, 8-state):
---SSSSSSSSS------------PPPEEEEEEE--GGGTHHHHHHHHHHHHHHHSSEEEEEEE-S-SS--TTGGGGTS-SEEEE-----